Protein AF-A0A959TGP4-F1 (afdb_monomer_lite)

Sequence (106 aa):
YVRAGPQVSFLTSAVVRTTGDLGTGEVFTLEDDVKDDLESLDVSFPVDLGIVFAKPRGYKGVDLRLRYTPGFMEVFKDTDLLSSTNSTFQFFLSLPFVNVEEPSTP

Structure (mmCIF, N/CA/C/O backbone):
data_AF-A0A959TGP4-F1
#
_entry.id   AF-A0A959TGP4-F1
#
loop_
_atom_site.group_PDB
_atom_site.id
_atom_site.type_symbol
_atom_site.label_atom_id
_atom_site.label_alt_id
_atom_site.label_comp_id
_atom_site.label_asym_id
_atom_site.label_entity_id
_atom_site.label_seq_id
_atom_site.pdbx_PDB_ins_code
_atom_site.Cartn_x
_atom_site.Cartn_y
_atom_site.Cartn_z
_atom_site.occupancy
_atom_site.B_iso_or_equiv
_atom_site.auth_seq_id
_atom_site.auth_comp_id
_atom_site.auth_asym_id
_atom_site.auth_atom_id
_atom_site.pdbx_PDB_model_num
ATOM 1 N N . TYR A 1 1 ? -9.872 -9.156 12.464 1.00 83.31 1 TYR A N 1
ATOM 2 C CA . TYR A 1 1 ? -10.301 -9.947 11.297 1.00 83.31 1 TYR A CA 1
ATOM 3 C C . TYR A 1 1 ? -9.096 -10.206 10.405 1.00 83.31 1 TYR A C 1
ATOM 5 O O . TYR A 1 1 ? -8.127 -9.460 10.493 1.00 83.31 1 TYR A O 1
ATOM 13 N N . VAL A 1 2 ? -9.147 -11.260 9.587 1.00 88.44 2 VAL A N 1
ATOM 14 C CA . VAL A 1 2 ? -8.070 -11.649 8.660 1.00 88.44 2 VAL A CA 1
ATOM 15 C C . VAL A 1 2 ? -8.645 -11.714 7.250 1.00 88.44 2 VAL A C 1
ATOM 17 O O . VAL A 1 2 ? -9.764 -12.202 7.083 1.00 88.44 2 VAL A O 1
ATOM 20 N N . ARG A 1 3 ? -7.920 -11.209 6.249 1.00 87.75 3 ARG A N 1
ATOM 21 C CA . ARG A 1 3 ? -8.275 -11.360 4.829 1.00 87.75 3 ARG A CA 1
ATOM 22 C C . ARG A 1 3 ? -7.034 -11.763 4.051 1.00 87.75 3 ARG A C 1
ATOM 24 O O . ARG A 1 3 ? -5.953 -11.275 4.343 1.00 87.75 3 ARG A O 1
ATOM 31 N N . ALA A 1 4 ? -7.189 -12.628 3.067 1.00 88.94 4 ALA A N 1
ATOM 32 C CA . ALA A 1 4 ? -6.138 -12.956 2.120 1.00 88.94 4 ALA A CA 1
ATOM 33 C C . ALA A 1 4 ? -6.793 -13.266 0.778 1.00 88.94 4 ALA A C 1
ATOM 35 O O . ALA A 1 4 ? -7.909 -13.795 0.751 1.00 88.94 4 ALA A O 1
ATOM 36 N N . GLY A 1 5 ? -6.132 -12.925 -0.318 1.00 86.62 5 GLY A N 1
ATOM 37 C CA . GLY A 1 5 ? -6.662 -13.208 -1.644 1.00 86.62 5 GLY A CA 1
ATOM 38 C C . GLY A 1 5 ? -5.827 -12.594 -2.757 1.00 86.62 5 GLY A C 1
ATOM 39 O O . GLY A 1 5 ? -4.978 -11.748 -2.479 1.00 86.62 5 GLY A O 1
ATOM 40 N N . PRO A 1 6 ? -6.070 -13.010 -4.009 1.00 86.12 6 PRO A N 1
ATOM 41 C CA . PRO A 1 6 ? -5.391 -12.436 -5.157 1.00 86.12 6 PRO A CA 1
ATOM 42 C C . PRO A 1 6 ? -5.826 -10.979 -5.359 1.00 86.12 6 PRO A C 1
ATOM 44 O O . PRO A 1 6 ? -6.994 -10.631 -5.173 1.00 86.12 6 PRO A O 1
ATOM 47 N N . GLN A 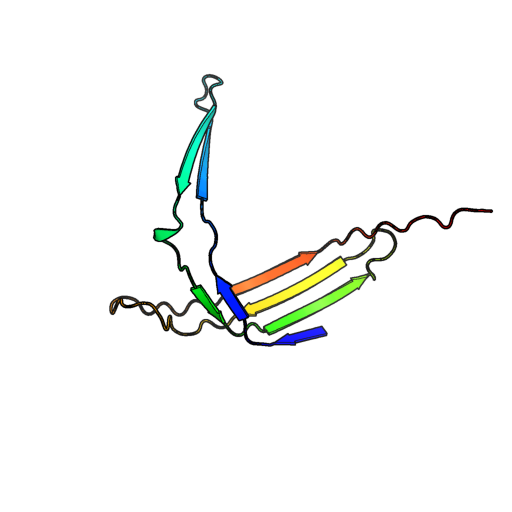1 7 ? -4.886 -10.139 -5.769 1.00 83.06 7 GLN A N 1
ATOM 48 C CA . GLN A 1 7 ? -5.078 -8.738 -6.108 1.00 83.06 7 GLN A CA 1
ATOM 49 C C . GLN A 1 7 ? -4.418 -8.473 -7.463 1.00 83.06 7 GLN A C 1
ATOM 51 O O . GLN A 1 7 ? -3.285 -8.878 -7.697 1.00 83.06 7 GLN A O 1
ATOM 56 N N . VAL A 1 8 ? -5.138 -7.786 -8.347 1.00 82.19 8 VAL A N 1
ATOM 57 C CA . VAL A 1 8 ? -4.587 -7.241 -9.590 1.00 82.19 8 VAL A CA 1
ATOM 58 C C . VAL A 1 8 ? -4.698 -5.728 -9.492 1.00 82.19 8 VAL A C 1
ATOM 60 O O . VAL A 1 8 ? -5.793 -5.201 -9.285 1.00 82.19 8 VAL A O 1
ATOM 63 N N . SER A 1 9 ? -3.568 -5.044 -9.599 1.00 79.19 9 SER A N 1
ATOM 64 C CA . SER A 1 9 ? -3.464 -3.591 -9.518 1.00 79.19 9 SER A CA 1
ATOM 65 C C . SER A 1 9 ? -2.975 -3.065 -10.862 1.00 79.19 9 SER A C 1
ATOM 67 O O . SER A 1 9 ? -2.128 -3.682 -11.494 1.00 79.19 9 SER A O 1
ATOM 69 N N . PHE A 1 10 ? -3.494 -1.927 -11.309 1.00 81.75 10 PHE A N 1
ATOM 70 C CA . PHE A 1 10 ? -3.025 -1.267 -12.525 1.00 81.75 10 PHE A CA 1
ATOM 71 C C . PHE A 1 10 ? -2.788 0.212 -12.240 1.00 81.75 10 PHE A C 1
ATOM 73 O O . PHE A 1 10 ? -3.597 0.862 -11.570 1.00 81.75 10 PHE A O 1
ATOM 80 N N . LEU A 1 11 ? -1.669 0.740 -12.728 1.00 81.00 11 LEU A N 1
ATOM 81 C CA . LEU A 1 11 ? -1.306 2.137 -12.538 1.00 81.00 11 LEU A CA 1
ATOM 82 C C . LEU A 1 11 ? -2.034 3.001 -13.572 1.00 81.00 11 LEU A C 1
ATOM 84 O O . LEU A 1 11 ? -1.786 2.925 -14.775 1.00 81.00 11 LEU A O 1
ATOM 88 N N . THR A 1 12 ? -2.954 3.843 -13.108 1.00 83.19 12 THR A N 1
ATOM 89 C CA . THR A 1 12 ? -3.718 4.730 -13.996 1.00 83.19 12 THR A CA 1
ATOM 90 C C . THR A 1 12 ? -2.978 6.031 -14.297 1.00 83.19 12 THR A C 1
ATOM 92 O O . THR A 1 12 ? -3.033 6.499 -15.437 1.00 83.19 12 THR A O 1
ATOM 95 N N . SER A 1 13 ? -2.262 6.586 -13.317 1.00 84.62 13 SER A N 1
ATOM 96 C CA . SER A 1 13 ? -1.516 7.846 -13.409 1.00 84.62 13 SER A CA 1
ATOM 97 C C . SER A 1 13 ? -0.380 7.872 -12.384 1.00 84.62 13 SER A C 1
ATOM 99 O O . SER A 1 13 ? -0.555 7.372 -11.271 1.00 84.62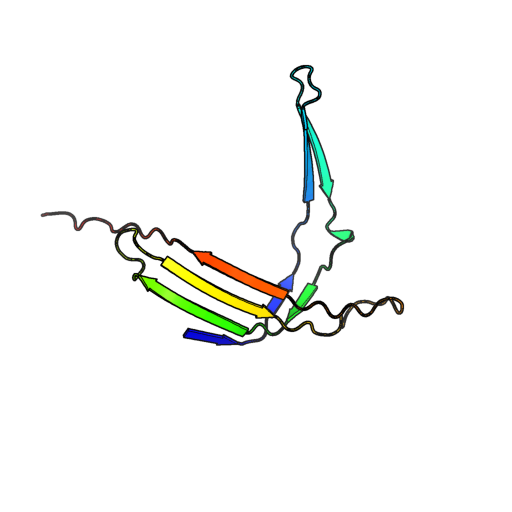 13 SER A O 1
ATOM 101 N N . ALA A 1 14 ? 0.753 8.478 -12.742 1.00 83.25 14 ALA A N 1
ATOM 102 C CA . ALA A 1 14 ? 1.812 8.827 -11.806 1.00 83.25 14 ALA A CA 1
ATOM 103 C C . ALA A 1 14 ? 2.442 10.160 -12.209 1.00 83.25 14 ALA A C 1
ATOM 105 O O . ALA A 1 14 ? 3.033 10.277 -13.274 1.00 83.25 14 ALA A O 1
ATOM 106 N N . VAL A 1 15 ? 2.311 11.166 -11.347 1.00 86.88 15 VAL A N 1
ATOM 107 C CA . VAL A 1 15 ? 2.819 12.518 -11.603 1.00 86.88 15 VAL A CA 1
ATOM 108 C C . VAL A 1 15 ? 3.731 12.920 -10.456 1.00 86.88 15 VAL A C 1
ATOM 110 O O . VAL A 1 15 ? 3.328 12.866 -9.291 1.00 86.88 15 VAL A O 1
ATOM 113 N N . VAL A 1 16 ? 4.946 13.354 -10.777 1.00 84.56 16 VAL A N 1
ATOM 114 C CA . VAL A 1 16 ? 5.855 13.981 -9.817 1.00 84.56 16 VAL A CA 1
ATOM 115 C C . VAL A 1 16 ? 5.617 15.482 -9.851 1.00 84.56 16 VAL A C 1
ATOM 117 O O . VAL A 1 16 ? 5.725 16.115 -10.897 1.00 84.56 16 VAL A O 1
ATOM 120 N N . ARG A 1 17 ? 5.295 16.064 -8.691 1.00 86.81 17 ARG A N 1
ATOM 121 C CA . ARG A 1 17 ? 5.142 17.514 -8.528 1.00 86.81 17 ARG A CA 1
ATOM 122 C C . ARG A 1 17 ? 6.226 18.053 -7.620 1.00 86.81 17 ARG A C 1
ATOM 124 O O . ARG A 1 17 ? 6.285 17.698 -6.445 1.00 86.81 17 ARG A O 1
ATOM 131 N N . THR A 1 18 ? 7.046 18.941 -8.164 1.00 85.88 18 THR A N 1
ATOM 132 C CA . THR A 1 18 ? 8.076 19.655 -7.415 1.00 85.88 18 THR A CA 1
ATOM 133 C C . THR A 1 18 ? 7.674 21.117 -7.304 1.00 85.88 18 THR A C 1
ATOM 135 O O . THR A 1 18 ? 7.620 21.833 -8.301 1.00 85.88 18 THR A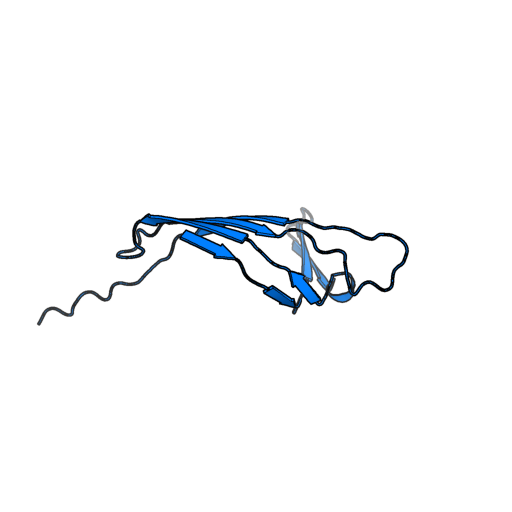 O 1
ATOM 138 N N . THR A 1 19 ? 7.379 21.554 -6.082 1.00 85.81 19 THR A N 1
ATOM 139 C CA . THR A 1 19 ? 7.054 22.949 -5.761 1.00 85.81 19 THR A CA 1
ATOM 140 C C . THR A 1 19 ? 8.212 23.587 -5.011 1.00 85.81 19 THR A C 1
ATOM 142 O O . THR A 1 19 ? 8.716 22.991 -4.057 1.00 85.81 19 THR A O 1
ATOM 145 N N . GLY A 1 20 ? 8.600 24.801 -5.392 1.00 81.81 20 GLY A N 1
ATOM 146 C CA . GLY A 1 20 ? 9.645 25.553 -4.706 1.00 81.81 20 GLY A CA 1
ATOM 147 C C . GLY A 1 20 ? 9.341 27.044 -4.640 1.00 81.81 20 GLY A C 1
ATOM 148 O O . GLY A 1 20 ? 8.657 27.592 -5.504 1.00 81.81 20 GLY A O 1
ATOM 149 N N . ASP A 1 21 ? 9.856 27.683 -3.593 1.00 84.50 21 ASP A N 1
ATOM 150 C CA . ASP A 1 21 ? 9.849 29.135 -3.419 1.00 84.50 21 ASP A CA 1
ATOM 151 C C . ASP A 1 21 ? 11.235 29.668 -3.800 1.00 84.50 21 ASP A C 1
ATOM 153 O O . ASP A 1 21 ? 12.254 29.191 -3.291 1.00 84.50 21 ASP A O 1
ATOM 157 N N . LEU A 1 22 ? 11.279 30.625 -4.725 1.00 76.75 22 LEU A N 1
ATOM 158 C CA . LEU A 1 22 ? 12.519 31.232 -5.217 1.00 76.75 22 LEU A CA 1
ATOM 159 C C . LEU A 1 22 ? 13.085 32.304 -4.266 1.00 76.75 22 LEU A C 1
ATOM 161 O O . LEU A 1 22 ? 14.119 32.902 -4.560 1.00 76.75 22 LEU A O 1
ATOM 165 N N . GLY A 1 23 ? 12.432 32.577 -3.131 1.00 71.12 23 GLY A N 1
ATOM 166 C CA . GLY A 1 23 ? 12.840 33.596 -2.158 1.00 71.12 23 GLY A CA 1
ATOM 167 C C . GLY A 1 23 ? 12.529 35.035 -2.593 1.00 71.12 23 GLY A C 1
ATOM 168 O O . GLY A 1 23 ? 12.713 35.967 -1.812 1.00 71.12 23 GLY A O 1
ATOM 169 N N . THR A 1 24 ? 12.025 35.225 -3.815 1.00 74.12 24 THR A N 1
ATOM 170 C CA . THR A 1 24 ? 11.515 36.491 -4.373 1.00 74.12 24 THR A CA 1
ATOM 171 C C . THR A 1 24 ? 9.998 36.645 -4.210 1.00 74.12 24 THR A C 1
ATOM 173 O O . THR A 1 24 ? 9.434 37.646 -4.647 1.00 74.12 24 THR A O 1
ATOM 176 N N . GLY A 1 25 ? 9.330 35.673 -3.576 1.00 72.44 25 GLY A N 1
ATOM 177 C CA . GLY A 1 25 ? 7.868 35.595 -3.482 1.00 72.44 25 GLY A CA 1
ATOM 178 C C . GLY A 1 25 ? 7.204 34.915 -4.685 1.00 72.44 25 GLY A C 1
ATOM 179 O O . GLY A 1 25 ? 5.980 34.798 -4.721 1.00 72.44 25 GLY A O 1
ATOM 180 N N . GLU A 1 26 ? 7.992 34.453 -5.658 1.00 72.44 26 GLU A N 1
ATOM 181 C CA . GLU A 1 26 ? 7.520 33.648 -6.782 1.00 72.44 26 GLU A CA 1
ATOM 182 C C . GLU A 1 26 ? 7.599 32.157 -6.436 1.00 72.44 26 GLU A C 1
ATOM 184 O O . GLU A 1 26 ? 8.644 31.640 -6.031 1.00 72.44 26 GLU A O 1
ATOM 189 N N . VAL A 1 27 ? 6.477 31.460 -6.621 1.00 83.38 27 VAL A N 1
ATOM 190 C CA . VAL A 1 27 ? 6.378 30.007 -6.459 1.00 83.38 27 VAL A CA 1
ATOM 191 C C . VAL A 1 27 ? 6.436 29.370 -7.840 1.00 83.38 27 VAL A C 1
ATOM 193 O O . VAL A 1 27 ? 5.644 29.724 -8.714 1.00 83.38 27 VAL A O 1
ATOM 196 N N . PHE A 1 28 ? 7.331 28.403 -8.033 1.00 83.62 28 PHE A N 1
ATOM 197 C CA . PHE A 1 28 ? 7.336 27.570 -9.233 1.00 83.62 28 PHE A CA 1
ATOM 198 C C . PHE A 1 28 ? 6.790 26.178 -8.9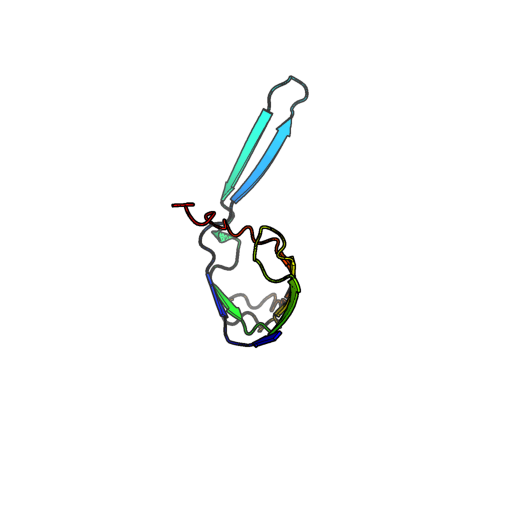17 1.00 83.62 28 PHE A C 1
ATOM 200 O O . PHE A 1 28 ? 6.982 25.641 -7.824 1.00 83.62 28 PHE A O 1
ATOM 207 N N . THR A 1 29 ? 6.093 25.594 -9.888 1.00 82.38 29 THR A N 1
ATOM 208 C CA . THR A 1 29 ? 5.644 24.200 -9.853 1.00 82.38 29 THR A CA 1
ATOM 209 C C . THR A 1 29 ? 6.103 23.526 -11.134 1.00 82.38 29 THR A C 1
ATOM 211 O O . THR A 1 29 ? 5.783 23.995 -12.224 1.00 82.38 29 THR A O 1
ATOM 214 N N . LEU A 1 30 ? 6.866 22.447 -10.995 1.00 82.19 30 LEU A N 1
ATOM 215 C CA . LEU A 1 30 ? 7.248 21.562 -12.086 1.00 82.19 30 LEU A CA 1
ATOM 216 C C . LEU A 1 30 ? 6.453 20.264 -11.935 1.00 82.19 30 LEU A C 1
ATOM 218 O O . LEU A 1 30 ? 6.527 19.620 -10.886 1.00 82.19 30 LEU A O 1
ATOM 222 N N . GLU A 1 31 ? 5.669 19.919 -12.952 1.00 86.69 31 GLU A N 1
ATOM 223 C CA . GLU A 1 31 ? 4.934 18.654 -13.024 1.00 86.69 31 GLU A CA 1
ATOM 224 C C . GLU A 1 31 ? 5.544 17.800 -14.133 1.00 86.69 31 GLU A C 1
ATOM 226 O O . GLU A 1 31 ? 5.717 18.292 -15.248 1.00 86.69 31 GLU A O 1
ATOM 231 N N . ASP A 1 32 ? 5.864 16.549 -13.819 1.00 83.88 32 ASP A N 1
ATOM 232 C CA . ASP A 1 32 ? 6.389 15.575 -14.775 1.00 83.88 32 ASP A CA 1
ATOM 233 C C . ASP A 1 32 ? 5.587 14.271 -14.682 1.00 83.88 32 ASP A C 1
ATOM 235 O O . ASP A 1 32 ? 5.269 13.811 -13.577 1.00 83.88 32 ASP A O 1
ATOM 239 N N . ASP A 1 33 ? 5.216 13.707 -15.830 1.00 84.12 33 ASP A N 1
ATOM 240 C CA . ASP A 1 33 ? 4.494 12.435 -15.900 1.00 84.12 33 ASP A CA 1
ATOM 241 C C . ASP A 1 33 ? 5.518 11.301 -15.930 1.00 84.12 33 ASP A C 1
ATOM 243 O O . ASP A 1 33 ? 6.259 11.140 -16.894 1.00 84.12 33 ASP A O 1
ATOM 247 N N . VAL A 1 34 ? 5.559 10.523 -14.851 1.00 84.31 34 VAL A N 1
ATOM 248 C CA . VAL A 1 34 ? 6.511 9.416 -14.669 1.00 84.31 34 VAL A CA 1
ATOM 249 C C . VAL A 1 34 ? 5.828 8.060 -14.807 1.00 84.31 34 VAL A C 1
ATOM 251 O O . VAL A 1 34 ? 6.355 7.041 -14.363 1.00 84.31 34 VAL A O 1
ATOM 254 N N . LYS A 1 35 ? 4.612 8.022 -15.365 1.00 81.00 35 LYS A N 1
ATOM 255 C CA . LYS A 1 35 ? 3.843 6.783 -15.495 1.00 81.00 35 LYS A CA 1
ATOM 256 C C . LYS A 1 35 ? 4.590 5.715 -16.290 1.00 81.00 35 LYS A C 1
ATOM 258 O O . LYS A 1 35 ? 4.546 4.554 -15.893 1.00 81.00 35 LYS A O 1
ATOM 263 N N . ASP A 1 36 ? 5.261 6.107 -17.368 1.00 76.44 36 ASP A N 1
ATOM 264 C CA . ASP A 1 36 ? 5.953 5.177 -18.268 1.00 76.44 36 ASP A CA 1
ATOM 265 C C . ASP A 1 36 ? 7.200 4.545 -17.623 1.00 76.44 36 ASP A C 1
ATOM 267 O O . ASP A 1 36 ? 7.604 3.447 -18.004 1.00 76.44 36 ASP A O 1
ATOM 271 N N . ASP A 1 37 ? 7.759 5.191 -16.595 1.00 74.69 37 ASP A N 1
ATOM 272 C CA . ASP A 1 37 ? 8.904 4.691 -15.826 1.00 74.69 37 ASP A CA 1
ATOM 273 C C . ASP A 1 37 ? 8.492 3.735 -14.690 1.00 74.69 37 ASP A C 1
ATOM 275 O O . ASP A 1 37 ? 9.342 3.129 -14.030 1.00 74.69 37 ASP A O 1
ATOM 279 N N . LEU A 1 38 ? 7.187 3.601 -14.431 1.00 72.44 38 LEU A N 1
ATOM 280 C CA . LEU A 1 38 ? 6.637 2.807 -13.339 1.00 72.44 38 LEU A CA 1
ATOM 281 C C . LEU A 1 38 ? 5.878 1.579 -13.845 1.00 72.44 38 LEU A C 1
ATOM 283 O O . LEU A 1 38 ? 5.354 1.515 -14.957 1.00 72.44 38 LEU A O 1
ATOM 287 N N . GLU A 1 39 ? 5.796 0.568 -12.984 1.00 67.31 39 GLU A N 1
ATOM 288 C CA . GLU A 1 39 ? 5.121 -0.679 -13.320 1.00 67.31 39 GLU A CA 1
ATOM 289 C C . GLU A 1 39 ? 3.612 -0.461 -13.506 1.00 67.31 39 GLU A C 1
ATOM 291 O O . GLU A 1 39 ? 2.902 0.016 -12.618 1.00 67.31 39 GLU A O 1
ATOM 296 N N . SER A 1 40 ? 3.120 -0.804 -14.697 1.00 72.00 40 SER A N 1
ATOM 297 C CA . SER A 1 40 ? 1.743 -0.519 -15.112 1.00 72.00 40 SER A CA 1
ATOM 298 C C . SER A 1 40 ? 0.722 -1.557 -14.634 1.00 72.00 40 SER A C 1
ATOM 300 O O . SER A 1 40 ? -0.465 -1.238 -14.536 1.00 72.00 40 SER A O 1
ATOM 302 N N . LEU A 1 41 ? 1.157 -2.784 -14.331 1.00 75.44 41 LEU A N 1
ATOM 303 C CA . LEU A 1 41 ? 0.310 -3.896 -13.900 1.00 75.44 41 LEU A CA 1
ATOM 304 C C . LEU A 1 41 ? 1.036 -4.719 -12.830 1.00 75.44 41 LEU A C 1
ATOM 306 O O . LEU A 1 41 ? 2.111 -5.240 -13.090 1.00 75.44 41 LEU A O 1
ATOM 310 N N . ASP A 1 42 ? 0.409 -4.887 -11.670 1.00 76.25 42 ASP A N 1
ATOM 311 C CA . ASP A 1 42 ? 0.903 -5.696 -10.554 1.00 76.25 42 ASP A CA 1
ATOM 312 C C . ASP A 1 42 ? -0.091 -6.818 -10.236 1.00 76.25 42 ASP A C 1
ATOM 314 O O . ASP A 1 42 ? -1.300 -6.588 -10.136 1.00 76.25 42 ASP A O 1
ATOM 318 N N . VAL A 1 43 ? 0.419 -8.036 -10.051 1.00 75.12 43 VAL A N 1
ATOM 319 C CA . VAL A 1 43 ? -0.366 -9.190 -9.601 1.00 75.12 43 VAL A CA 1
ATOM 320 C C . VAL A 1 43 ? 0.219 -9.683 -8.289 1.00 75.12 43 VAL A C 1
ATOM 322 O O . VAL A 1 43 ? 1.359 -10.135 -8.227 1.00 75.12 43 VAL A O 1
ATOM 325 N N . SER A 1 44 ? -0.586 -9.636 -7.234 1.00 78.31 44 SER A N 1
ATOM 326 C CA . SER A 1 44 ? -0.138 -9.915 -5.878 1.00 78.31 44 SER A CA 1
ATOM 327 C C . SER A 1 44 ? -1.148 -10.731 -5.068 1.00 78.31 44 SER A C 1
ATOM 329 O O . SER A 1 44 ? -2.279 -10.977 -5.480 1.00 78.31 44 SER A O 1
ATOM 331 N N . PHE A 1 45 ? -0.721 -11.214 -3.901 1.00 83.94 45 PHE A N 1
ATOM 332 C CA . PHE A 1 45 ? -1.535 -12.015 -2.983 1.00 83.94 45 PHE A CA 1
ATOM 333 C C . PHE A 1 45 ? -1.352 -11.488 -1.552 1.00 83.94 45 PHE A C 1
ATOM 335 O O . PHE A 1 45 ? -0.633 -12.086 -0.747 1.00 83.94 45 PHE A O 1
ATOM 342 N N . PRO A 1 46 ? -1.919 -10.311 -1.237 1.00 87.06 46 PRO A N 1
ATOM 343 C CA . PRO A 1 46 ? -1.781 -9.702 0.078 1.00 87.06 46 PRO A CA 1
ATOM 344 C C . PRO A 1 46 ? -2.476 -10.504 1.180 1.00 87.06 46 PRO A C 1
ATOM 346 O O . PRO A 1 46 ? -3.536 -11.107 0.983 1.00 87.06 46 PRO A O 1
ATOM 349 N N . VAL A 1 47 ? -1.906 -10.422 2.380 1.00 88.56 47 VAL A N 1
ATOM 350 C CA . VAL A 1 47 ? -2.514 -10.869 3.634 1.00 88.56 47 VAL A CA 1
ATOM 351 C C . VAL A 1 47 ? -2.735 -9.656 4.536 1.00 88.56 47 VAL A C 1
ATOM 353 O O . VAL A 1 47 ? -1.797 -8.933 4.869 1.00 88.56 47 VAL A O 1
ATOM 356 N N . ASP A 1 48 ? -3.982 -9.464 4.958 1.00 88.62 48 ASP A N 1
ATOM 357 C CA . ASP A 1 48 ? -4.438 -8.378 5.818 1.00 88.62 48 ASP A CA 1
ATOM 358 C C . ASP A 1 48 ? -4.816 -8.880 7.210 1.00 88.62 48 ASP A C 1
ATOM 360 O O . ASP A 1 48 ? -5.601 -9.821 7.368 1.00 88.62 48 ASP A O 1
ATOM 364 N N . LEU A 1 49 ? -4.383 -8.138 8.222 1.00 90.94 49 LEU A N 1
ATOM 365 C CA . LEU A 1 49 ? -4.836 -8.240 9.603 1.00 90.94 49 LEU A CA 1
ATOM 366 C C . LEU A 1 49 ? -5.455 -6.904 10.011 1.00 90.94 49 LEU A C 1
ATOM 368 O O . LEU A 1 49 ? -4.795 -5.873 9.952 1.00 90.94 49 LEU A O 1
ATOM 372 N N . GLY A 1 50 ? -6.720 -6.907 10.428 1.00 87.94 50 GLY A N 1
ATOM 373 C CA . GLY A 1 50 ? -7.438 -5.691 10.819 1.00 87.94 50 GLY A CA 1
ATOM 374 C C . GLY A 1 50 ? -8.048 -5.774 12.212 1.00 87.94 50 GLY A C 1
ATOM 375 O O . GLY A 1 50 ? -8.604 -6.808 12.595 1.00 87.94 50 GLY A O 1
ATOM 376 N N . ILE A 1 51 ? -7.983 -4.682 12.966 1.00 85.75 51 ILE A N 1
ATOM 377 C CA . ILE A 1 51 ? -8.599 -4.526 14.283 1.00 85.75 51 ILE A CA 1
ATOM 378 C C . ILE A 1 51 ? -9.435 -3.246 14.270 1.00 85.75 51 ILE A C 1
ATOM 380 O O . ILE A 1 51 ? -8.915 -2.148 14.095 1.00 85.75 51 ILE A O 1
ATOM 384 N N . VAL A 1 52 ? -10.737 -3.402 14.513 1.00 83.25 52 VAL A N 1
ATOM 385 C CA . VAL A 1 52 ? -11.664 -2.282 14.705 1.00 83.25 52 VAL A CA 1
ATOM 386 C C . VAL A 1 52 ? -11.781 -2.032 16.202 1.00 83.25 52 VAL A C 1
ATOM 388 O O . VAL A 1 52 ? -12.396 -2.827 16.912 1.00 83.25 52 VAL A O 1
ATOM 391 N N . PHE A 1 53 ? -11.185 -0.947 16.689 1.00 78.75 53 PHE A N 1
ATOM 392 C CA . PHE A 1 53 ? -11.208 -0.605 18.115 1.00 78.75 53 PHE A CA 1
ATOM 393 C C . PHE A 1 53 ? -12.560 -0.048 18.550 1.00 78.75 53 PHE A C 1
ATOM 395 O O . PHE A 1 53 ? -13.015 -0.299 19.663 1.00 78.75 53 PHE A O 1
ATOM 402 N N . ALA A 1 54 ? -13.219 0.692 17.663 1.00 73.75 54 ALA A N 1
ATOM 403 C CA . ALA A 1 54 ? -14.512 1.288 17.937 1.00 73.75 54 ALA A CA 1
ATOM 404 C C . ALA A 1 54 ? -15.407 1.192 16.703 1.00 73.75 54 ALA A C 1
ATOM 406 O O . ALA A 1 54 ? -14.974 1.439 15.575 1.00 73.75 54 ALA A O 1
ATOM 407 N N . LYS A 1 55 ? -16.666 0.792 16.920 1.00 67.94 55 LYS A N 1
ATOM 408 C CA . LYS A 1 55 ? -17.650 0.700 15.839 1.00 67.94 55 LYS A CA 1
ATOM 409 C C . LYS A 1 55 ? -17.816 2.091 15.213 1.00 67.94 55 LYS A C 1
ATOM 411 O O . LYS A 1 55 ? -17.948 3.056 15.960 1.00 67.94 55 LYS A O 1
ATOM 416 N N . PRO A 1 56 ? -17.885 2.203 13.878 1.00 64.38 56 PRO A N 1
ATOM 417 C CA . PRO A 1 56 ? -17.908 3.479 13.160 1.00 64.38 56 PRO A CA 1
ATOM 418 C C . PRO A 1 56 ? -19.233 4.256 13.292 1.00 64.38 56 PRO A C 1
ATOM 420 O O . PRO A 1 56 ? -19.646 4.936 12.366 1.00 64.38 56 PRO A O 1
ATOM 423 N N . ARG A 1 57 ? -19.944 4.163 14.422 1.00 62.84 57 ARG A N 1
ATOM 424 C CA . ARG A 1 57 ? -21.172 4.925 14.685 1.00 62.84 57 ARG A CA 1
ATOM 425 C C . ARG A 1 57 ? -20.850 6.192 15.472 1.00 62.84 57 ARG A C 1
ATOM 427 O O . ARG A 1 57 ? -20.069 6.142 16.419 1.00 62.84 57 ARG A O 1
ATOM 434 N N . GLY A 1 58 ? -21.479 7.307 15.098 1.00 61.16 58 GLY A N 1
ATOM 435 C CA . GLY A 1 58 ? -21.376 8.569 15.835 1.00 61.16 58 GLY A CA 1
ATOM 436 C C . GLY A 1 58 ? -19.966 9.160 15.847 1.00 61.16 58 GLY A C 1
ATOM 437 O O . GLY A 1 58 ? -19.503 9.592 16.898 1.00 61.16 58 GLY A O 1
ATOM 438 N N . TYR A 1 59 ? -19.281 9.151 14.697 1.00 59.06 59 TYR A N 1
ATOM 439 C CA . TYR A 1 59 ? -17.981 9.817 14.495 1.00 59.06 59 TYR A CA 1
ATOM 440 C C . TYR A 1 59 ? -16.802 9.283 15.332 1.00 59.06 59 TYR A C 1
ATOM 442 O O . TYR A 1 59 ? -15.798 9.970 15.494 1.00 59.06 59 TYR A O 1
ATOM 450 N N . LYS A 1 60 ? -16.898 8.061 15.872 1.00 62.56 60 LYS A N 1
ATOM 451 C CA . LYS A 1 60 ? -15.866 7.468 16.745 1.00 62.56 60 LYS A CA 1
ATOM 452 C C . LYS A 1 60 ? -15.383 6.106 16.255 1.00 62.56 60 LYS A C 1
ATOM 454 O O . LYS A 1 60 ? -15.197 5.197 17.052 1.00 62.56 60 LYS A O 1
ATOM 459 N N . GLY A 1 61 ? -15.210 5.937 14.946 1.00 68.19 61 GLY A N 1
ATOM 460 C CA . GLY A 1 61 ? -14.574 4.738 14.408 1.00 68.19 61 GLY A CA 1
ATOM 461 C C . GLY A 1 61 ? -13.056 4.867 14.418 1.00 68.19 61 GLY A C 1
ATOM 462 O O . GLY A 1 61 ? -12.529 5.865 13.939 1.00 68.19 61 GLY A O 1
ATOM 463 N N . VAL A 1 62 ? -12.360 3.849 14.921 1.00 77.81 62 VAL A N 1
ATOM 464 C CA . VAL A 1 62 ? -10.911 3.691 14.725 1.00 77.81 62 VAL A CA 1
ATOM 465 C C . VAL A 1 62 ? -10.673 2.279 14.207 1.00 77.81 62 VAL A C 1
ATOM 467 O O . VAL A 1 62 ? -11.009 1.305 14.886 1.00 77.81 62 VAL A O 1
ATOM 470 N N . ASP A 1 63 ? -10.125 2.180 13.000 1.00 82.56 63 ASP A N 1
ATOM 471 C CA . ASP A 1 63 ? -9.746 0.926 12.345 1.00 82.56 63 ASP A CA 1
ATOM 472 C C . ASP A 1 63 ? -8.247 0.947 12.048 1.00 82.56 63 ASP A C 1
ATOM 474 O O . ASP A 1 63 ? -7.734 1.893 11.445 1.00 82.56 63 ASP A O 1
ATOM 478 N N . LEU A 1 64 ? -7.548 -0.091 12.498 1.00 86.12 64 LEU A N 1
ATOM 479 C CA . LEU A 1 64 ? -6.128 -0.293 12.254 1.00 86.12 64 LEU A CA 1
ATOM 480 C C . LEU A 1 64 ? -5.951 -1.564 11.445 1.00 86.12 64 LEU A C 1
ATOM 482 O O . LEU A 1 64 ? -6.451 -2.624 11.823 1.00 86.12 64 LEU A O 1
ATOM 486 N N . ARG A 1 65 ? -5.219 -1.467 10.336 1.00 89.19 65 ARG A N 1
ATOM 487 C CA . ARG A 1 65 ? -4.958 -2.606 9.459 1.00 89.19 65 ARG A CA 1
ATOM 488 C C . ARG A 1 65 ? -3.483 -2.697 9.121 1.00 89.19 65 ARG A C 1
ATOM 490 O O . ARG A 1 65 ? -2.844 -1.702 8.802 1.00 89.19 65 ARG A O 1
ATOM 497 N N . LEU A 1 66 ? -2.975 -3.914 9.165 1.00 90.31 66 LEU A N 1
ATOM 498 C CA . LEU A 1 66 ? -1.655 -4.298 8.703 1.00 90.31 66 LEU A CA 1
ATOM 499 C C . LEU A 1 66 ? -1.838 -5.141 7.451 1.00 90.31 66 LEU A C 1
ATOM 501 O O . LEU A 1 66 ? -2.670 -6.048 7.445 1.00 90.31 66 LEU A O 1
ATOM 505 N N . ARG A 1 67 ? -1.066 -4.852 6.412 1.00 88.69 67 ARG A N 1
ATOM 506 C CA . ARG A 1 67 ? -1.042 -5.636 5.179 1.00 88.69 67 ARG A CA 1
ATOM 507 C C . ARG A 1 67 ? 0.386 -6.026 4.868 1.00 88.69 67 ARG A C 1
ATOM 509 O O . ARG A 1 67 ? 1.268 -5.170 4.847 1.00 88.69 67 ARG A O 1
ATOM 516 N N . TYR A 1 68 ? 0.591 -7.303 4.592 1.00 86.25 68 TYR A N 1
ATOM 517 C CA . TYR A 1 68 ? 1.826 -7.799 4.014 1.00 86.25 68 TYR A CA 1
ATOM 518 C C . TYR A 1 68 ? 1.534 -8.370 2.635 1.00 86.25 68 TYR A C 1
ATOM 520 O O . TYR A 1 68 ? 0.708 -9.272 2.488 1.00 86.25 68 TYR A O 1
ATOM 528 N N . THR A 1 69 ? 2.217 -7.833 1.635 1.00 83.19 69 THR A N 1
ATOM 529 C CA . THR A 1 69 ? 2.174 -8.326 0.266 1.00 83.19 69 THR A CA 1
ATOM 530 C C . THR A 1 69 ? 3.522 -8.975 -0.030 1.00 83.19 69 THR A C 1
ATOM 532 O O . THR A 1 69 ? 4.508 -8.245 -0.184 1.00 83.19 69 THR A O 1
ATOM 535 N N . PRO A 1 70 ? 3.606 -10.319 -0.065 1.00 74.88 70 PRO A N 1
ATOM 536 C CA . PRO A 1 70 ? 4.821 -10.984 -0.506 1.00 74.88 70 PRO A CA 1
ATOM 537 C C . PRO A 1 70 ? 5.061 -10.628 -1.974 1.00 74.88 70 PRO A C 1
ATOM 539 O O . PRO A 1 70 ? 4.140 -10.703 -2.789 1.00 74.88 70 PRO A O 1
ATOM 542 N N . GLY A 1 71 ? 6.284 -10.213 -2.295 1.00 66.38 71 GLY A N 1
ATOM 543 C CA . GLY A 1 71 ? 6.670 -9.946 -3.674 1.00 66.38 71 GLY A CA 1
ATOM 544 C C . GLY A 1 71 ? 6.675 -11.241 -4.468 1.00 66.38 71 GLY A C 1
ATOM 545 O O . GLY A 1 71 ? 7.400 -12.172 -4.118 1.00 66.38 71 GLY A O 1
ATOM 546 N N . PHE A 1 72 ? 5.872 -11.312 -5.524 1.00 62.41 72 PHE A N 1
ATOM 547 C CA . PHE A 1 72 ? 6.076 -12.312 -6.565 1.00 62.41 72 PHE A CA 1
ATOM 548 C C . PHE A 1 72 ? 7.196 -11.800 -7.478 1.00 62.41 72 PHE A C 1
ATOM 550 O O . PHE A 1 72 ? 7.363 -10.591 -7.626 1.00 62.41 72 PHE A O 1
ATOM 557 N N . MET A 1 73 ? 8.013 -12.697 -8.033 1.00 54.56 73 MET A N 1
ATOM 558 C CA . MET A 1 73 ? 9.000 -12.304 -9.046 1.00 54.56 73 MET A CA 1
ATOM 559 C C . MET A 1 73 ? 8.269 -11.564 -10.169 1.00 54.56 73 MET A C 1
ATOM 561 O O . MET A 1 73 ? 7.218 -12.045 -10.585 1.00 54.56 73 MET A O 1
ATOM 565 N N . GLU A 1 74 ? 8.788 -10.415 -10.615 1.00 56.31 74 GLU A N 1
ATOM 566 C CA . GLU A 1 74 ? 8.223 -9.601 -11.702 1.00 56.31 74 GLU A CA 1
ATOM 567 C C . GLU A 1 74 ? 7.973 -10.489 -12.942 1.00 56.31 74 GLU A C 1
ATOM 569 O O . GLU A 1 74 ? 8.876 -10.743 -13.734 1.00 56.31 74 GLU A O 1
ATOM 574 N N . VAL A 1 75 ? 6.754 -11.023 -13.101 1.00 50.50 75 VAL A N 1
ATOM 575 C CA . VAL A 1 75 ? 6.438 -12.030 -14.140 1.00 50.50 75 VAL A CA 1
ATOM 576 C C . VAL A 1 75 ? 6.422 -11.403 -15.542 1.00 50.50 75 VAL A C 1
ATOM 578 O O . VAL A 1 75 ? 6.501 -12.114 -16.539 1.00 50.50 75 VAL A O 1
ATOM 581 N N . PHE A 1 76 ? 6.329 -10.072 -15.627 1.00 54.97 76 PHE A N 1
ATOM 582 C CA . PHE A 1 76 ? 6.101 -9.334 -16.873 1.00 54.97 76 PHE A CA 1
ATOM 583 C C . PHE A 1 76 ? 7.239 -8.390 -17.281 1.00 54.97 76 PHE A C 1
ATOM 585 O O . PHE A 1 76 ? 7.088 -7.663 -18.263 1.00 54.97 76 PHE A O 1
ATOM 592 N N . LYS A 1 77 ? 8.373 -8.377 -16.571 1.00 51.97 77 LYS A N 1
ATOM 593 C CA . LYS A 1 77 ? 9.515 -7.540 -16.958 1.00 51.97 77 LYS A CA 1
ATOM 594 C C . LYS A 1 77 ? 10.439 -8.312 -17.889 1.00 51.97 77 LYS A C 1
ATOM 596 O O . LYS A 1 77 ? 11.169 -9.202 -17.468 1.00 51.97 77 LYS A O 1
ATOM 601 N N . ASP A 1 78 ? 10.428 -7.919 -19.156 1.00 51.09 78 ASP A N 1
ATOM 602 C CA . ASP A 1 78 ? 11.282 -8.442 -20.232 1.00 51.09 78 ASP A CA 1
ATOM 603 C C . ASP A 1 78 ? 12.721 -7.881 -20.129 1.00 51.09 78 ASP A C 1
ATOM 605 O O . ASP A 1 78 ? 13.328 -7.427 -21.097 1.00 51.09 78 ASP A O 1
ATOM 609 N N . THR A 1 79 ? 13.250 -7.773 -18.906 1.00 49.06 79 THR A N 1
ATOM 610 C CA . THR A 1 79 ? 14.553 -7.158 -18.630 1.00 49.06 79 THR A CA 1
ATOM 611 C C . THR A 1 79 ? 15.373 -8.093 -17.749 1.00 49.06 79 THR A C 1
ATOM 613 O O . THR A 1 79 ? 15.296 -8.051 -16.524 1.00 49.06 79 THR A O 1
ATOM 616 N N . ASP A 1 80 ? 16.200 -8.917 -18.394 1.00 50.00 80 ASP A N 1
ATOM 617 C CA . ASP A 1 80 ? 17.084 -9.950 -17.820 1.00 50.00 80 ASP A CA 1
ATOM 618 C C . ASP A 1 80 ? 18.094 -9.467 -16.751 1.00 50.00 80 ASP A C 1
ATOM 620 O O . ASP A 1 80 ? 18.930 -10.240 -16.284 1.00 50.00 80 ASP A O 1
ATOM 624 N N . LEU A 1 81 ? 18.075 -8.192 -16.357 1.00 47.50 81 LEU A N 1
ATOM 625 C CA . LEU A 1 81 ? 19.146 -7.587 -15.566 1.00 47.50 81 LEU A CA 1
ATOM 626 C C . LEU A 1 81 ? 18.837 -7.388 -14.082 1.00 47.50 81 LEU A C 1
ATOM 628 O O . LEU A 1 81 ? 19.787 -7.323 -13.307 1.00 47.50 81 LEU A O 1
ATOM 632 N N . LEU A 1 82 ? 17.575 -7.342 -13.645 1.00 47.47 82 LEU A N 1
ATOM 633 C CA . LEU A 1 82 ? 17.235 -7.135 -12.231 1.00 47.47 82 LEU A CA 1
ATOM 634 C C . LEU A 1 82 ? 15.855 -7.725 -11.907 1.00 47.47 82 LEU A C 1
ATOM 636 O O . LEU A 1 82 ? 14.868 -7.003 -11.896 1.00 47.47 82 LEU A O 1
ATOM 640 N N . SE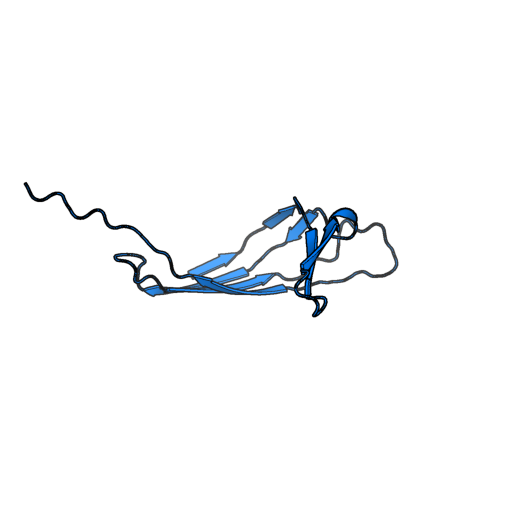R A 1 83 ? 15.787 -9.025 -11.598 1.00 50.09 83 SER A N 1
ATOM 641 C CA . SER A 1 83 ? 14.604 -9.627 -10.960 1.00 50.09 83 SER A CA 1
ATOM 642 C C . SER A 1 83 ? 14.434 -9.014 -9.565 1.00 50.09 83 SER A C 1
ATOM 644 O O . SER A 1 83 ? 15.009 -9.505 -8.587 1.00 50.09 83 SER A O 1
ATOM 646 N N . SER A 1 84 ? 13.671 -7.928 -9.455 1.00 53.34 84 SER A N 1
ATOM 647 C CA . SER A 1 84 ? 13.419 -7.277 -8.173 1.00 53.34 84 SER A CA 1
ATOM 648 C C . SER A 1 84 ? 12.238 -7.959 -7.489 1.00 53.34 84 SER A C 1
ATOM 650 O O . SER A 1 84 ? 11.085 -7.768 -7.854 1.00 53.34 84 SER A O 1
ATOM 652 N N . THR A 1 85 ? 12.503 -8.800 -6.486 1.00 60.66 85 THR A N 1
ATOM 653 C CA . THR A 1 85 ? 11.428 -9.313 -5.623 1.00 60.66 85 THR A CA 1
ATOM 654 C C . THR A 1 85 ? 11.058 -8.223 -4.623 1.00 60.66 85 THR A C 1
ATOM 656 O O . THR A 1 85 ? 11.739 -8.052 -3.611 1.00 60.66 85 THR A O 1
ATOM 659 N N . ASN A 1 86 ? 9.995 -7.468 -4.895 1.00 64.75 86 ASN A N 1
ATOM 660 C CA . ASN A 1 86 ? 9.579 -6.374 -4.023 1.00 64.75 86 ASN A CA 1
ATOM 661 C C . ASN A 1 86 ? 8.449 -6.814 -3.084 1.00 64.75 86 ASN A C 1
ATOM 663 O O . ASN A 1 86 ? 7.318 -7.034 -3.506 1.00 64.75 86 ASN A O 1
ATOM 667 N N . SER A 1 87 ? 8.753 -6.960 -1.794 1.00 73.62 87 SER A N 1
ATOM 668 C CA . SER A 1 87 ? 7.741 -7.238 -0.769 1.00 73.62 87 SER A CA 1
ATOM 669 C C . SER A 1 87 ? 7.335 -5.945 -0.077 1.00 73.62 87 SER A C 1
ATOM 671 O O . SER A 1 87 ? 8.191 -5.198 0.389 1.00 73.62 87 SER A O 1
ATOM 673 N N . THR A 1 88 ? 6.031 -5.704 0.057 1.00 79.56 88 THR A N 1
ATOM 674 C CA . THR A 1 88 ? 5.519 -4.465 0.660 1.00 79.56 88 THR A CA 1
ATOM 675 C C . THR A 1 88 ? 4.834 -4.748 1.993 1.00 79.56 88 THR A C 1
ATOM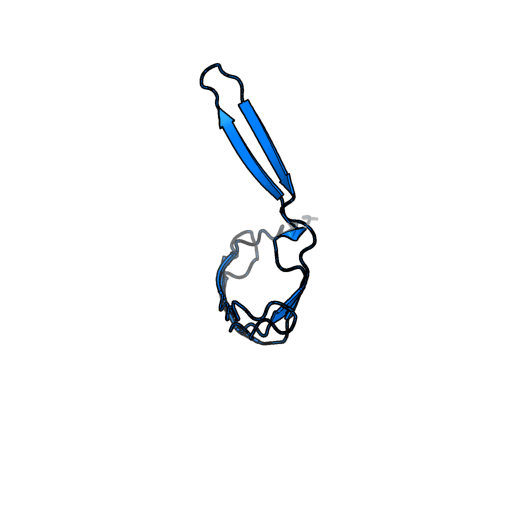 677 O O . THR A 1 88 ? 3.968 -5.618 2.089 1.00 79.56 88 THR A O 1
ATOM 680 N N . PHE A 1 89 ? 5.185 -3.978 3.025 1.00 85.00 89 PHE A N 1
ATOM 681 C CA . PHE A 1 89 ? 4.476 -3.952 4.305 1.00 85.00 89 PHE A CA 1
ATOM 682 C C . PHE A 1 89 ? 3.782 -2.598 4.480 1.00 85.00 89 PHE A C 1
ATOM 684 O O . PHE A 1 89 ? 4.423 -1.555 4.365 1.00 85.00 89 PHE A O 1
ATOM 691 N N . GLN A 1 90 ? 2.475 -2.604 4.739 1.00 87.31 90 GLN A N 1
ATOM 692 C CA . GLN A 1 90 ? 1.651 -1.395 4.801 1.00 87.31 90 GLN A CA 1
ATOM 693 C C . GLN A 1 90 ? 0.887 -1.317 6.124 1.00 87.31 90 GLN A C 1
ATOM 695 O O . GLN A 1 90 ? 0.333 -2.307 6.609 1.00 87.31 90 GLN A O 1
ATOM 700 N N . PHE A 1 91 ? 0.825 -0.106 6.674 1.00 89.62 91 PHE A N 1
ATOM 701 C CA . PHE A 1 91 ? 0.052 0.234 7.862 1.00 89.62 91 PHE A CA 1
ATOM 702 C C . PHE A 1 91 ? -1.071 1.197 7.479 1.00 89.62 91 PHE A C 1
ATOM 704 O O . PHE A 1 91 ? -0.823 2.238 6.873 1.00 89.62 91 PHE A O 1
ATOM 711 N N . PHE A 1 92 ? -2.302 0.873 7.862 1.00 86.88 92 PHE A N 1
ATOM 712 C CA . PHE A 1 92 ? -3.468 1.718 7.647 1.00 86.88 92 PHE A CA 1
ATOM 713 C C . PHE A 1 92 ? -4.077 2.103 8.987 1.00 86.88 92 PHE A C 1
ATOM 715 O O . PHE A 1 92 ? -4.454 1.236 9.774 1.00 86.88 92 PHE A O 1
ATOM 722 N N . LEU A 1 93 ? -4.257 3.404 9.192 1.00 86.69 93 LEU A N 1
ATOM 723 C CA . LEU A 1 93 ? -5.124 3.959 10.221 1.00 86.69 93 LEU A CA 1
ATOM 724 C C . LEU A 1 93 ? -6.299 4.637 9.522 1.00 86.69 93 LEU A C 1
ATOM 726 O O . LEU A 1 93 ? -6.107 5.472 8.641 1.00 86.69 93 LEU A O 1
ATOM 730 N N . SER A 1 94 ? -7.521 4.254 9.871 1.00 84.25 94 SER A N 1
ATOM 731 C CA . SER A 1 94 ? -8.735 4.808 9.276 1.00 84.25 94 SER A CA 1
ATOM 732 C C . SER A 1 94 ? -9.677 5.317 10.361 1.00 84.25 94 SER A C 1
ATOM 734 O O . SER A 1 94 ? -9.981 4.613 11.324 1.00 84.25 94 SER A O 1
ATOM 736 N N . LEU A 1 95 ? -10.141 6.554 10.172 1.00 85.06 95 LEU A N 1
ATOM 737 C CA . LEU A 1 95 ? -11.079 7.256 11.045 1.00 85.06 95 LEU A CA 1
ATOM 738 C C . LEU A 1 95 ? -12.378 7.513 10.267 1.00 85.06 95 LEU A C 1
ATOM 740 O O . LEU A 1 95 ? -12.558 8.594 9.707 1.00 85.06 95 LEU A O 1
ATOM 744 N N . PRO A 1 96 ? -13.257 6.507 10.119 1.00 77.69 96 PRO A N 1
ATOM 745 C CA . PRO A 1 96 ? -14.483 6.669 9.351 1.00 77.69 96 PRO A CA 1
ATOM 746 C C . PRO A 1 96 ? -15.459 7.627 10.046 1.00 77.69 96 PRO A C 1
ATOM 748 O O . PRO A 1 96 ? -15.850 7.421 11.199 1.00 77.69 96 PRO A O 1
ATOM 751 N N . PHE A 1 97 ? -15.908 8.635 9.300 1.00 75.06 97 PHE A N 1
ATOM 752 C CA . PHE A 1 97 ? -16.990 9.532 9.689 1.00 75.06 97 PHE A CA 1
ATOM 753 C C . PHE A 1 97 ? -18.295 9.010 9.086 1.00 75.06 97 PHE A C 1
ATOM 755 O O . PHE A 1 97 ? -18.495 9.070 7.876 1.00 75.06 97 PHE A O 1
ATOM 762 N N . VAL A 1 98 ? -19.178 8.470 9.923 1.00 70.12 98 VAL A N 1
ATOM 763 C CA . VAL A 1 98 ? -20.540 8.110 9.510 1.00 70.12 98 VAL A CA 1
ATOM 764 C C . VAL A 1 98 ? -21.477 9.171 10.060 1.00 70.12 98 VAL A C 1
ATOM 766 O O . VAL A 1 98 ? -21.609 9.290 11.281 1.00 70.12 98 VAL A O 1
ATOM 769 N N . ASN A 1 99 ? -22.113 9.927 9.162 1.00 67.12 99 ASN A N 1
ATOM 770 C CA . ASN A 1 99 ? -23.213 10.810 9.527 1.00 67.12 99 ASN A CA 1
ATOM 771 C C . ASN A 1 99 ? -24.356 9.954 10.061 1.00 67.12 99 ASN A C 1
ATOM 773 O O . ASN A 1 99 ? -24.851 9.059 9.377 1.00 67.12 99 ASN A O 1
ATOM 777 N N . VAL A 1 100 ? -24.742 10.211 11.303 1.00 66.44 100 VAL A N 1
ATOM 778 C CA . VAL A 1 100 ? -25.983 9.683 11.850 1.00 66.44 100 VAL A CA 1
ATOM 779 C C . VAL A 1 100 ? -26.995 10.787 11.592 1.00 66.44 100 VAL A C 1
ATOM 781 O O . VAL A 1 100 ? -26.899 11.836 12.221 1.00 66.44 100 VAL A O 1
ATOM 784 N N . GLU A 1 101 ? -27.890 10.612 10.617 1.00 63.81 101 GLU A N 1
ATOM 785 C CA . GLU A 1 101 ? -29.078 11.467 10.557 1.00 63.81 101 GLU A CA 1
ATOM 786 C C . GLU A 1 101 ? -29.777 11.338 11.913 1.00 63.81 101 GLU A C 1
ATOM 788 O O . GLU A 1 101 ? -30.094 10.227 12.354 1.00 63.81 101 GLU A O 1
ATOM 793 N N . GLU A 1 102 ? -29.923 12.457 12.624 1.00 64.19 102 GLU A N 1
ATOM 794 C CA . GLU A 1 102 ? -30.730 12.475 13.836 1.00 64.19 102 GLU A CA 1
ATOM 795 C C . GLU A 1 102 ? -32.150 12.042 13.450 1.00 64.19 102 GLU A C 1
ATOM 797 O O . GLU A 1 102 ? -32.675 12.526 12.442 1.00 64.19 102 GLU A O 1
ATOM 802 N N . PRO A 1 103 ? -32.780 11.111 14.189 1.00 58.50 103 PRO A N 1
ATOM 803 C CA . PRO A 1 103 ? -34.162 10.757 13.915 1.00 58.50 103 PRO A CA 1
ATOM 804 C C . PRO A 1 103 ? -34.995 12.034 14.020 1.00 58.50 103 PRO A C 1
ATOM 806 O O . PRO A 1 103 ? -35.008 12.672 15.070 1.00 58.50 103 PRO A O 1
ATOM 809 N N . SER A 1 104 ? -35.656 12.416 12.924 1.00 60.59 104 SER A N 1
ATOM 810 C CA . SER A 1 104 ? -36.565 13.558 12.891 1.00 60.59 104 SER A CA 1
ATOM 811 C C . SER A 1 104 ? -37.606 13.377 13.993 1.00 60.59 104 SER A C 1
ATOM 813 O O . SER A 1 104 ? -38.451 12.482 13.907 1.00 60.59 104 SER A O 1
ATOM 815 N N . THR A 1 105 ? -37.501 14.174 15.053 1.00 56.34 105 THR A N 1
ATOM 816 C CA . THR A 1 105 ? -38.465 14.178 16.151 1.00 56.34 105 THR A CA 1
ATOM 817 C C . THR A 1 105 ? -39.841 14.555 15.582 1.00 56.34 105 THR A C 1
ATOM 819 O O . THR A 1 105 ? -39.913 15.568 14.882 1.00 56.34 105 THR A O 1
ATOM 822 N N . PRO A 1 106 ? -40.899 13.750 15.803 1.00 62.69 106 PRO A N 1
ATOM 823 C CA . PRO A 1 106 ? -42.256 14.079 15.366 1.00 62.69 106 PRO A CA 1
ATOM 824 C C . PRO A 1 106 ? -42.847 15.274 16.122 1.00 62.69 106 PRO A C 1
ATOM 826 O O . PRO A 1 106 ? -42.444 15.504 17.288 1.00 62.69 106 PRO A O 1
#

Secondary structure (DSSP, 8-state):
-EEE--EEEE----EEEEEEE-SSS-EEEEEEE-GGGS-SEEEE--EEEEEEEE-SSTT--EEEEEEEEPPPP-TT---TT------EEEEEEE------PPP---

Foldseek 3Di:
DKDKDKDKDFDPFDKDWDWDDPVPRDIDIDIDTCNVVDDGMDIWIKMKDKDWPDDQPPQATWIKMKIKTFFDFPPPDPDPPDRDRDIDIDIDIDRDHDDDDDPPDD

pLDDT: mean 75.16, std 12.16, range [47.47, 90.94]

Radius of gyration: 21.16 Å; chains: 1; bounding box: 61×50×38 Å